Protein AF-Q6FVP1-F1 (afdb_monomer_lite)

Sequence (63 aa):
MRPQEYLGDKQSVCVFVGAMARGHDSFADEYVDDKIAISNYPLSASVACSKFCHGAEDAWAII

InterPro domains:
  IPR005304 Ribosomal biogenesis, methyltransferase, EMG1/NEP1 [PF03587] (8-57)
  IPR005304 Ribosomal biogenesis, methyltransferase, EMG1/NEP1 [PTHR12636] (8-63)
  IPR029026 tRNA (guanine-N1-)-methyltransferase, N-terminal [G3DSA:3.40.1280.10] (1-63)
  IPR029028 Alpha/beta knot methyltransferases [SSF75217] (4-62)

Organism: Candida glabrata (strain ATCC 2001 / BCRC 20586 / JCM 3761 / NBRC 0622 / NRRL Y-65 / CBS 138) (NCBI:txid284593)

Structure (mmCIF, N/CA/C/O backbone):
data_AF-Q6FVP1-F1
#
_entry.id   AF-Q6FVP1-F1
#
loop_
_atom_site.group_PDB
_atom_site.id
_atom_site.type_symbol
_atom_site.label_atom_id
_atom_site.label_alt_id
_atom_site.label_comp_id
_atom_site.label_asym_id
_atom_site.label_entity_id
_atom_site.label_seq_id
_atom_site.pdbx_PDB_ins_code
_atom_site.Cartn_x
_atom_site.Cartn_y
_atom_site.Cartn_z
_atom_site.occupancy
_atom_site.B_iso_or_equiv
_atom_site.auth_seq_id
_atom_site.auth_comp_id
_atom_site.auth_asym_id
_atom_site.auth_atom_id
_atom_site.pdbx_PDB_model_num
ATOM 1 N N . MET A 1 1 ? -8.399 10.059 -3.930 1.00 45.91 1 MET A N 1
ATOM 2 C CA . MET A 1 1 ? -9.357 8.938 -3.834 1.00 45.91 1 MET A CA 1
ATOM 3 C C . MET A 1 1 ? -8.910 8.080 -2.658 1.00 45.91 1 MET A C 1
ATOM 5 O O . MET A 1 1 ? -7.724 7.775 -2.611 1.00 45.91 1 MET A O 1
ATOM 9 N N . ARG A 1 2 ? -9.755 7.838 -1.643 1.00 49.00 2 ARG A N 1
ATOM 10 C CA . ARG A 1 2 ? -9.342 7.142 -0.407 1.00 49.00 2 ARG A CA 1
ATOM 11 C C . ARG A 1 2 ? -9.622 5.634 -0.543 1.00 49.00 2 ARG A C 1
ATOM 13 O O . ARG A 1 2 ? -10.750 5.295 -0.883 1.00 49.00 2 ARG A O 1
ATOM 20 N N . PRO A 1 3 ? -8.667 4.732 -0.236 1.00 54.53 3 PRO A N 1
ATOM 21 C CA . PRO A 1 3 ? -8.868 3.276 -0.341 1.00 54.53 3 PRO A CA 1
ATOM 22 C C . PRO A 1 3 ? -10.019 2.727 0.522 1.00 54.53 3 PRO A C 1
ATOM 24 O O . PRO A 1 3 ? -10.523 1.640 0.274 1.00 54.53 3 PRO A O 1
ATOM 27 N N . GLN A 1 4 ? -10.439 3.491 1.533 1.00 52.81 4 GLN A N 1
ATOM 28 C CA . GLN A 1 4 ? -11.490 3.135 2.490 1.00 52.81 4 GLN A CA 1
ATOM 29 C C . GLN A 1 4 ? -12.897 3.049 1.868 1.00 52.81 4 GLN A C 1
ATOM 31 O O . GLN A 1 4 ? -13.782 2.466 2.478 1.00 52.81 4 GLN A O 1
ATOM 36 N N . GLU A 1 5 ? -13.132 3.631 0.686 1.00 54.03 5 GLU A N 1
ATOM 37 C CA . GLU A 1 5 ? -14.489 3.750 0.120 1.00 54.03 5 GLU A CA 1
ATOM 38 C C . GLU A 1 5 ? -14.963 2.505 -0.657 1.00 54.03 5 GLU A C 1
ATOM 40 O O . GLU A 1 5 ? -16.154 2.399 -0.937 1.00 54.03 5 GLU A O 1
ATOM 45 N N . TYR A 1 6 ? -14.073 1.552 -0.972 1.00 55.94 6 TYR A N 1
ATOM 46 C CA . TYR A 1 6 ? -14.402 0.366 -1.788 1.00 55.94 6 TYR A CA 1
ATOM 47 C C . TYR A 1 6 ? -14.165 -0.980 -1.097 1.00 55.94 6 TYR A C 1
ATOM 49 O O . TYR A 1 6 ? -14.536 -2.017 -1.645 1.00 55.94 6 TYR A O 1
ATOM 57 N N . LEU A 1 7 ? -13.557 -0.992 0.089 1.00 64.62 7 LEU A N 1
ATOM 58 C CA . LEU A 1 7 ? -13.230 -2.231 0.783 1.00 64.62 7 LEU A CA 1
ATOM 59 C C . LEU A 1 7 ? -14.396 -2.663 1.678 1.00 64.62 7 LEU A C 1
ATOM 61 O O . LEU A 1 7 ? -14.764 -1.949 2.608 1.00 64.62 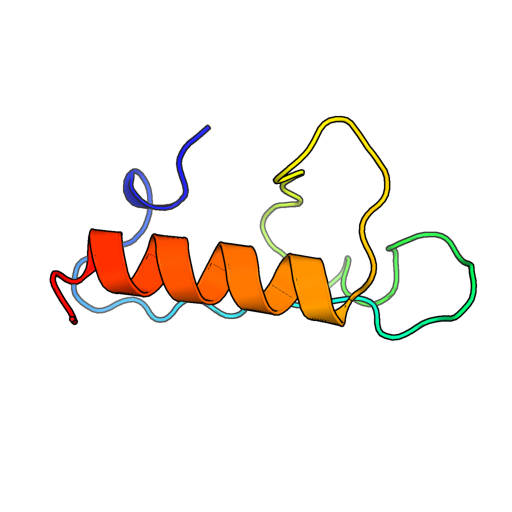7 LEU A O 1
ATOM 65 N N . GLY A 1 8 ? -14.977 -3.835 1.414 1.00 67.25 8 GLY A N 1
ATOM 66 C CA . GLY A 1 8 ? -15.962 -4.418 2.329 1.00 67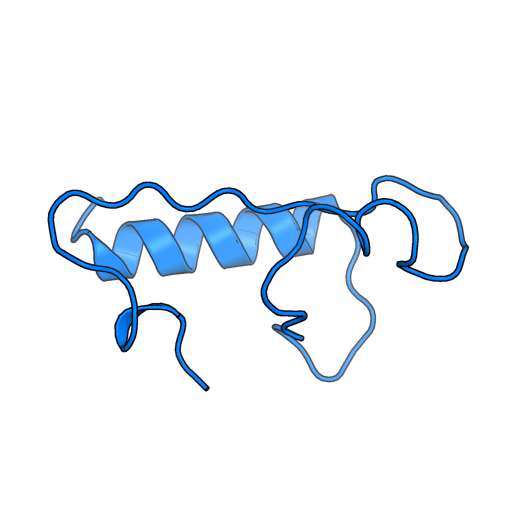.25 8 GLY A CA 1
ATOM 67 C C . GLY A 1 8 ? -15.321 -4.838 3.658 1.00 67.25 8 GLY A C 1
ATOM 68 O O . GLY A 1 8 ? -14.148 -5.201 3.685 1.00 67.25 8 GLY A O 1
ATOM 69 N N . ASP A 1 9 ? -16.098 -4.893 4.746 1.00 70.88 9 ASP A N 1
ATOM 70 C CA . ASP A 1 9 ? -15.612 -5.196 6.114 1.00 70.88 9 ASP A CA 1
ATOM 71 C C . ASP A 1 9 ? -14.794 -6.501 6.259 1.00 70.88 9 ASP A C 1
ATOM 73 O O . ASP A 1 9 ? -14.113 -6.707 7.261 1.00 70.88 9 ASP A O 1
ATOM 77 N N . LYS A 1 10 ? -14.874 -7.421 5.289 1.00 76.56 10 LYS A N 1
ATOM 78 C CA . LYS A 1 10 ? -14.165 -8.716 5.290 1.00 76.56 10 LYS A CA 1
ATOM 79 C C . LYS A 1 10 ? -13.166 -8.883 4.144 1.00 76.56 10 LYS A C 1
ATOM 81 O O . LYS A 1 10 ? -12.701 -9.995 3.904 1.00 76.56 10 LYS A O 1
ATOM 86 N N . GLN A 1 11 ? -12.869 -7.820 3.408 1.00 80.31 11 GLN A N 1
ATOM 87 C CA . GLN A 1 11 ? -11.958 -7.873 2.274 1.00 80.31 11 GLN A CA 1
ATOM 88 C C . GLN A 1 11 ? -10.553 -7.454 2.718 1.00 80.31 11 GLN A C 1
ATOM 90 O O . GLN A 1 11 ? -10.377 -6.449 3.400 1.00 80.31 11 GLN A O 1
ATOM 95 N N . SER A 1 12 ? -9.540 -8.242 2.359 1.00 81.94 12 SER A N 1
ATOM 96 C CA . SER A 1 12 ? -8.139 -7.902 2.627 1.00 81.94 12 SER A CA 1
ATOM 97 C C . SER A 1 12 ? -7.580 -7.005 1.526 1.00 81.94 12 SER A C 1
ATOM 99 O O . SER A 1 12 ? -7.919 -7.174 0.356 1.00 81.94 12 SER A O 1
ATOM 101 N N . VAL A 1 13 ? -6.688 -6.082 1.893 1.00 84.00 13 VAL A N 1
ATOM 102 C CA . VAL A 1 13 ? -5.953 -5.236 0.941 1.00 84.00 13 VAL A CA 1
ATOM 103 C C . VAL A 1 13 ? -4.568 -5.827 0.715 1.00 84.00 13 VAL A C 1
ATOM 105 O O . VAL A 1 13 ? -3.837 -6.069 1.674 1.00 84.00 13 VAL A O 1
ATOM 108 N N . CYS A 1 14 ? -4.188 -6.022 -0.546 1.00 86.06 14 CYS A N 1
ATOM 109 C CA . CYS A 1 14 ? -2.814 -6.325 -0.930 1.00 86.06 14 CYS A CA 1
ATOM 110 C C . CYS A 1 14 ? -2.201 -5.091 -1.595 1.00 86.06 14 CYS A C 1
ATOM 112 O O . CYS A 1 14 ? -2.778 -4.546 -2.534 1.00 86.06 14 CYS A O 1
ATOM 114 N N . VAL A 1 15 ? -1.041 -4.643 -1.108 1.00 85.56 15 VAL A N 1
ATOM 115 C CA . VAL A 1 15 ? -0.315 -3.509 -1.693 1.00 85.56 15 VAL A CA 1
ATOM 116 C C . VAL A 1 15 ? 0.991 -3.991 -2.290 1.00 85.56 15 VAL A C 1
ATOM 118 O O . VAL A 1 15 ? 1.853 -4.529 -1.596 1.00 85.56 15 VAL A O 1
ATOM 121 N N . PHE A 1 16 ? 1.150 -3.737 -3.582 1.00 84.50 16 PHE A N 1
ATOM 122 C CA . PHE A 1 16 ? 2.371 -4.017 -4.315 1.00 84.50 16 PHE A CA 1
ATOM 123 C C . PHE A 1 16 ? 3.254 -2.771 -4.333 1.00 84.50 16 PHE A C 1
ATOM 125 O O . PHE A 1 16 ? 2.918 -1.769 -4.960 1.00 84.50 16 PHE A O 1
ATOM 132 N N . VAL A 1 17 ? 4.396 -2.831 -3.646 1.00 84.25 17 VAL A N 1
ATOM 133 C CA . VAL A 1 17 ? 5.368 -1.731 -3.620 1.00 84.25 17 VAL A CA 1
ATOM 134 C C . VAL A 1 17 ? 6.597 -2.112 -4.435 1.00 84.25 17 VAL A C 1
ATOM 136 O O . VAL A 1 17 ? 7.259 -3.113 -4.159 1.00 84.25 17 VAL A O 1
ATOM 139 N N . GLY A 1 18 ? 6.912 -1.297 -5.443 1.00 82.50 18 GLY A N 1
ATOM 140 C CA . GLY A 1 18 ? 8.066 -1.501 -6.313 1.00 82.50 18 GLY A CA 1
ATOM 141 C C . GLY A 1 18 ? 9.385 -1.283 -5.571 1.00 82.50 18 GLY A C 1
ATOM 142 O O . GLY A 1 18 ? 9.845 -0.155 -5.421 1.00 82.50 18 GLY A O 1
ATOM 143 N N . ALA A 1 19 ? 10.042 -2.362 -5.143 1.00 79.44 19 ALA A N 1
ATOM 144 C CA . ALA A 1 19 ? 11.379 -2.330 -4.536 1.00 79.44 19 ALA A CA 1
ATOM 145 C C . ALA A 1 19 ? 12.507 -2.280 -5.593 1.00 79.44 19 ALA A C 1
ATOM 147 O O . ALA A 1 19 ? 13.530 -2.954 -5.470 1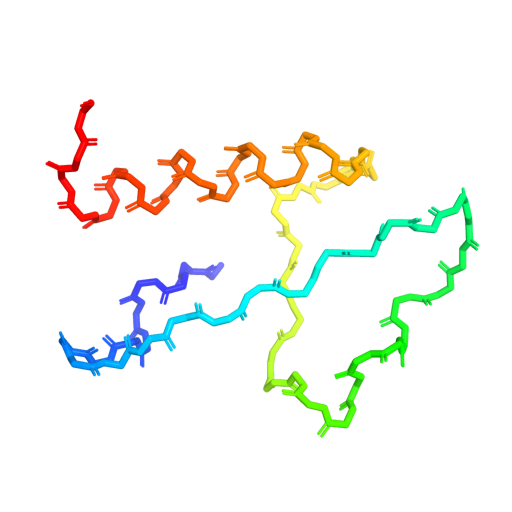.00 79.44 19 ALA A O 1
ATOM 148 N N . MET A 1 20 ? 12.306 -1.514 -6.667 1.00 80.62 20 MET A N 1
ATOM 149 C CA . MET A 1 20 ? 13.223 -1.416 -7.806 1.00 80.62 20 MET A CA 1
ATOM 150 C C . MET A 1 20 ? 13.987 -0.088 -7.785 1.00 80.62 20 MET A C 1
ATOM 152 O O . MET A 1 20 ? 13.448 0.943 -7.399 1.00 80.62 20 MET A O 1
ATOM 156 N N . ALA A 1 21 ? 15.248 -0.095 -8.230 1.00 71.56 21 ALA A N 1
ATOM 157 C CA . ALA A 1 21 ? 16.088 1.110 -8.245 1.00 71.56 21 ALA A CA 1
ATOM 158 C C . ALA A 1 21 ? 15.589 2.183 -9.232 1.00 71.56 21 ALA A C 1
ATOM 160 O O . ALA A 1 21 ? 15.753 3.377 -8.996 1.00 71.56 21 ALA A O 1
ATOM 161 N N . ARG A 1 22 ? 15.021 1.748 -10.360 1.00 65.88 22 ARG A N 1
ATOM 162 C CA . ARG A 1 22 ? 14.343 2.565 -11.374 1.00 65.88 22 ARG A CA 1
ATOM 163 C C . ARG A 1 22 ? 13.586 1.636 -12.315 1.00 65.88 22 ARG A C 1
ATOM 165 O O . ARG A 1 22 ? 14.068 0.542 -12.602 1.00 65.88 22 ARG A O 1
ATOM 172 N N . GLY A 1 23 ? 12.456 2.081 -12.837 1.00 74.44 23 GLY A N 1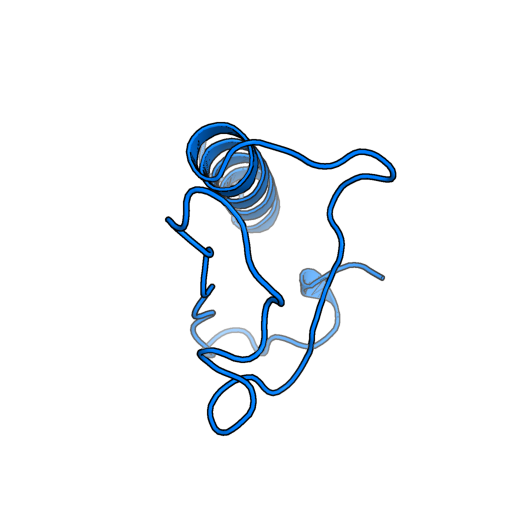
ATOM 173 C CA . GLY A 1 23 ? 11.650 1.290 -13.758 1.00 74.44 23 GLY A CA 1
ATOM 174 C C . GLY A 1 23 ? 10.238 1.836 -13.836 1.00 74.44 23 GLY A C 1
ATOM 175 O O . GLY A 1 23 ? 9.862 2.695 -13.043 1.00 74.44 23 GLY A O 1
ATOM 176 N N . HIS A 1 24 ? 9.481 1.363 -14.818 1.00 72.31 24 HIS A N 1
ATOM 177 C CA . HIS A 1 24 ? 8.046 1.599 -14.841 1.00 72.31 24 HIS A CA 1
ATOM 178 C C . HIS A 1 24 ? 7.370 0.619 -13.875 1.00 72.31 24 HIS A C 1
ATOM 180 O O . HIS A 1 24 ? 7.762 -0.549 -13.815 1.00 72.31 24 HIS A O 1
ATOM 186 N N . ASP A 1 25 ? 6.359 1.078 -13.140 1.00 70.94 25 ASP A N 1
ATOM 187 C CA . ASP A 1 25 ? 5.587 0.255 -12.204 1.00 70.94 25 ASP A CA 1
ATOM 188 C C . ASP A 1 25 ? 4.588 -0.643 -12.960 1.00 70.94 25 ASP A C 1
ATOM 190 O O . ASP A 1 25 ? 3.379 -0.524 -12.774 1.00 70.94 25 ASP A O 1
ATOM 194 N N . SER A 1 26 ? 5.087 -1.496 -13.866 1.00 72.62 26 SER A N 1
ATOM 195 C CA . SER A 1 26 ? 4.301 -2.485 -14.631 1.00 72.62 26 SER A CA 1
ATOM 196 C C . SER A 1 26 ? 4.435 -3.921 -14.117 1.00 72.62 26 SER A C 1
ATOM 198 O O . SER A 1 26 ? 3.950 -4.860 -14.741 1.00 72.62 26 SER A O 1
ATOM 200 N N . PHE A 1 27 ? 5.125 -4.124 -12.994 1.00 74.19 27 PHE A N 1
ATOM 201 C CA . PHE A 1 27 ? 5.460 -5.457 -12.480 1.00 74.19 27 PHE A CA 1
ATOM 202 C C . PHE A 1 27 ? 4.254 -6.245 -11.948 1.00 74.19 27 PHE A C 1
ATOM 204 O O . PHE A 1 27 ? 4.355 -7.455 -11.770 1.00 74.19 27 PHE A O 1
ATOM 211 N N . ALA A 1 28 ? 3.139 -5.569 -11.673 1.00 75.19 28 ALA A N 1
ATOM 212 C CA . ALA A 1 28 ? 1.947 -6.174 -11.094 1.00 75.19 28 ALA A CA 1
ATOM 213 C C . ALA A 1 28 ? 0.662 -5.797 -11.849 1.00 75.19 28 ALA A C 1
ATOM 215 O O . ALA A 1 28 ? -0.423 -5.979 -11.316 1.00 75.19 28 ALA A O 1
ATOM 216 N N . ASP A 1 29 ? 0.762 -5.312 -13.090 1.00 76.56 29 ASP A N 1
ATOM 217 C CA . ASP A 1 29 ? -0.395 -4.810 -13.855 1.00 76.56 29 ASP A CA 1
ATOM 218 C C . ASP A 1 29 ? -1.453 -5.879 -14.138 1.00 76.56 29 ASP A C 1
ATOM 220 O O . ASP A 1 29 ? -2.616 -5.551 -14.330 1.00 76.56 29 ASP A O 1
ATOM 224 N N . GLU A 1 30 ? -1.066 -7.155 -14.131 1.00 77.44 30 GLU A N 1
ATOM 225 C CA . GLU A 1 30 ? -1.987 -8.288 -14.290 1.00 77.44 30 GLU A CA 1
ATOM 226 C C . GLU A 1 30 ? -2.691 -8.689 -12.981 1.00 77.44 30 GLU A C 1
ATOM 228 O O . GLU A 1 30 ? -3.683 -9.413 -13.017 1.00 77.44 30 GLU A O 1
ATOM 233 N N . TYR A 1 31 ? -2.182 -8.239 -11.829 1.00 76.94 31 TYR A N 1
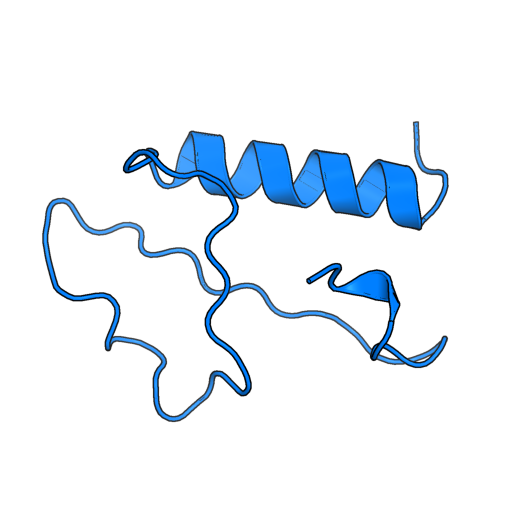ATOM 234 C CA . TYR A 1 31 ? -2.667 -8.612 -10.491 1.00 76.94 31 TYR A CA 1
ATOM 235 C C . TYR A 1 31 ? -3.276 -7.442 -9.715 1.00 76.94 31 TYR A C 1
ATOM 237 O O . TYR A 1 31 ? -3.903 -7.653 -8.680 1.00 76.94 31 TYR A O 1
ATOM 245 N N . VAL A 1 32 ? -3.028 -6.214 -10.163 1.00 78.94 32 VAL A N 1
ATOM 246 C CA . VAL A 1 32 ? -3.446 -4.984 -9.497 1.00 78.94 32 VAL A CA 1
ATOM 247 C C . VAL A 1 32 ? -4.746 -4.499 -10.117 1.00 78.94 32 VAL A C 1
ATOM 249 O O . VAL A 1 32 ? -4.793 -4.217 -11.310 1.00 78.94 32 VAL A O 1
ATOM 252 N N . ASP A 1 33 ? -5.775 -4.342 -9.286 1.00 79.81 33 ASP A N 1
ATOM 253 C CA . ASP A 1 33 ? -7.052 -3.762 -9.709 1.00 79.81 33 ASP A CA 1
ATOM 254 C C . ASP A 1 33 ? -6.929 -2.252 -9.973 1.00 79.81 33 ASP A C 1
ATOM 256 O O . ASP A 1 33 ? -7.465 -1.739 -10.951 1.00 79.81 33 ASP A O 1
ATOM 260 N N . ASP A 1 34 ? -6.187 -1.544 -9.113 1.00 80.06 34 ASP A N 1
ATOM 261 C CA . ASP A 1 34 ? -6.061 -0.086 -9.143 1.00 80.06 34 ASP A CA 1
ATOM 262 C C . ASP A 1 34 ? -4.643 0.395 -8.809 1.00 80.06 34 ASP A C 1
ATOM 264 O O . ASP A 1 34 ? -3.999 -0.070 -7.865 1.00 80.06 34 ASP A O 1
ATOM 268 N N . LYS A 1 35 ? -4.176 1.416 -9.540 1.00 80.69 35 LYS A N 1
ATOM 269 C CA . LYS A 1 35 ? -2.911 2.113 -9.255 1.00 80.69 35 LYS A CA 1
ATOM 270 C C . LYS A 1 35 ? -3.176 3.447 -8.569 1.00 80.69 35 LYS A C 1
ATOM 272 O O . LYS A 1 35 ? -3.765 4.354 -9.156 1.00 80.69 35 LYS A O 1
ATOM 277 N N . ILE A 1 36 ? -2.675 3.597 -7.345 1.00 80.69 36 ILE A N 1
ATOM 278 C CA . ILE A 1 36 ? -2.827 4.820 -6.548 1.00 80.69 36 ILE A CA 1
ATOM 279 C C . ILE A 1 36 ? -1.481 5.496 -6.274 1.00 80.69 36 ILE A C 1
ATOM 281 O O . ILE A 1 36 ? -0.500 4.853 -5.908 1.00 80.69 36 ILE A O 1
ATOM 285 N N . ALA A 1 37 ? -1.449 6.824 -6.401 1.00 82.56 37 ALA A N 1
ATOM 286 C CA . ALA A 1 37 ? -0.316 7.645 -5.988 1.00 82.56 37 ALA A CA 1
ATOM 287 C C . ALA A 1 37 ? -0.613 8.295 -4.629 1.00 82.56 37 ALA A C 1
ATOM 289 O O . ALA A 1 37 ? -1.542 9.090 -4.493 1.00 82.56 37 ALA A O 1
ATOM 290 N N . ILE A 1 38 ? 0.196 7.976 -3.619 1.00 83.62 38 ILE A N 1
ATOM 291 C CA . ILE A 1 38 ? 0.070 8.519 -2.252 1.00 83.62 38 ILE A CA 1
ATOM 292 C C . ILE A 1 38 ? 0.829 9.845 -2.053 1.00 83.62 38 ILE A C 1
ATOM 294 O O . ILE A 1 38 ? 0.845 10.414 -0.961 1.00 83.62 38 ILE A O 1
ATOM 298 N N . SER A 1 39 ? 1.519 10.329 -3.087 1.00 83.56 39 SER A N 1
ATOM 299 C CA . SER A 1 39 ? 2.240 11.599 -3.081 1.00 83.56 39 SER A CA 1
ATOM 300 C C . SER A 1 39 ? 2.428 12.120 -4.501 1.00 83.56 39 SER A C 1
ATOM 302 O O . SER A 1 39 ? 2.549 11.340 -5.440 1.00 83.56 39 SER A O 1
ATOM 304 N N . ASN A 1 40 ? 2.521 13.444 -4.638 1.00 84.88 40 ASN A N 1
ATOM 305 C CA . ASN A 1 40 ? 2.878 14.103 -5.897 1.00 84.88 40 ASN A CA 1
ATOM 306 C C . ASN A 1 40 ? 4.388 14.042 -6.201 1.00 84.88 40 ASN A C 1
ATOM 308 O O . ASN A 1 40 ? 4.825 14.564 -7.223 1.00 84.88 40 ASN A O 1
ATOM 312 N N . TYR A 1 41 ? 5.188 13.439 -5.317 1.00 86.12 41 TYR A N 1
ATOM 313 C CA . TYR A 1 41 ? 6.628 13.259 -5.484 1.00 86.12 41 TYR A CA 1
ATOM 314 C C . TYR A 1 41 ? 6.978 11.768 -5.480 1.00 86.12 41 TYR A C 1
ATOM 316 O O . TYR A 1 41 ? 6.336 11.006 -4.751 1.00 86.12 41 TYR A O 1
ATOM 324 N N . PRO A 1 42 ? 8.006 11.339 -6.238 1.00 83.00 42 PRO A N 1
ATOM 325 C CA . PRO A 1 42 ? 8.493 9.969 -6.166 1.00 83.00 42 PRO A CA 1
ATOM 326 C C . PRO A 1 42 ? 9.042 9.699 -4.762 1.00 83.00 42 PRO A C 1
ATOM 328 O O . PRO A 1 42 ? 9.885 10.439 -4.252 1.00 83.00 42 PRO A O 1
ATOM 331 N N . LEU A 1 43 ? 8.537 8.644 -4.129 1.00 84.38 43 LEU A N 1
ATOM 332 C CA . LEU A 1 43 ? 8.955 8.211 -2.799 1.00 84.38 43 LEU A CA 1
ATOM 333 C C . LEU A 1 43 ? 9.817 6.955 -2.913 1.00 84.38 43 LEU A C 1
ATOM 335 O O . LEU A 1 43 ? 9.665 6.171 -3.847 1.00 84.38 43 LEU A O 1
ATOM 339 N N . SER A 1 44 ? 10.695 6.733 -1.934 1.00 86.44 44 SER A N 1
ATOM 340 C CA . SER A 1 44 ? 11.326 5.422 -1.787 1.00 86.44 44 SER A CA 1
ATOM 341 C C . SER A 1 44 ? 10.272 4.373 -1.426 1.00 86.44 44 SER A C 1
ATOM 343 O O . SER A 1 44 ? 9.283 4.683 -0.756 1.00 86.44 44 SER A O 1
ATOM 345 N N . ALA A 1 45 ? 10.526 3.116 -1.795 1.00 84.75 45 ALA A N 1
ATOM 346 C CA . ALA A 1 45 ? 9.666 1.993 -1.426 1.00 84.75 45 ALA A CA 1
ATOM 347 C C . ALA A 1 45 ? 9.384 1.954 0.089 1.00 84.75 45 ALA A C 1
ATOM 349 O O . ALA A 1 45 ? 8.243 1.784 0.502 1.00 84.75 45 ALA A O 1
ATOM 350 N N . SER A 1 46 ? 10.399 2.207 0.924 1.00 86.88 46 SER A N 1
ATOM 351 C CA . SER A 1 46 ? 10.249 2.230 2.385 1.00 86.88 46 SER A CA 1
ATOM 352 C C . SER A 1 46 ? 9.289 3.314 2.879 1.00 86.88 46 SER A C 1
ATOM 354 O O . SER A 1 46 ? 8.404 3.025 3.677 1.00 86.88 46 SER A O 1
ATOM 356 N N . VAL A 1 47 ? 9.422 4.548 2.384 1.00 88.00 47 VAL A N 1
ATOM 357 C CA . VAL A 1 47 ? 8.550 5.662 2.785 1.00 88.00 47 VAL A CA 1
ATOM 358 C C . VAL A 1 47 ? 7.134 5.449 2.259 1.00 88.00 47 VAL A C 1
ATOM 360 O O . VAL A 1 47 ? 6.172 5.815 2.934 1.00 88.00 47 VAL A O 1
ATOM 363 N N . ALA A 1 48 ? 6.990 4.832 1.084 1.00 88.00 48 ALA A N 1
ATOM 364 C CA . ALA A 1 48 ? 5.686 4.467 0.558 1.00 88.00 48 ALA A CA 1
ATOM 365 C C . ALA A 1 48 ? 4.988 3.413 1.433 1.00 88.00 48 ALA A C 1
ATOM 367 O O . ALA A 1 48 ? 3.840 3.630 1.824 1.00 88.00 48 ALA A O 1
ATOM 368 N N . CYS A 1 49 ? 5.696 2.344 1.822 1.00 87.94 49 CYS A N 1
ATOM 369 C CA . CYS A 1 49 ? 5.185 1.340 2.758 1.00 87.94 49 CYS A CA 1
ATOM 370 C C . CYS A 1 49 ? 4.778 1.970 4.094 1.00 87.94 49 CYS A C 1
ATOM 372 O O . CYS A 1 49 ? 3.665 1.744 4.552 1.00 87.94 49 CYS A O 1
ATOM 374 N N . SER A 1 50 ? 5.637 2.797 4.702 1.00 89.94 50 SER A N 1
ATOM 375 C CA . SER A 1 50 ? 5.339 3.413 6.002 1.00 89.94 50 SER A CA 1
ATOM 376 C C . SER A 1 50 ? 4.106 4.314 5.960 1.00 89.94 50 SER A C 1
ATOM 378 O O . SER A 1 50 ? 3.276 4.249 6.859 1.00 89.94 50 SER A O 1
ATOM 380 N N . LYS A 1 51 ? 3.950 5.134 4.912 1.00 88.38 51 LYS A N 1
ATOM 381 C CA . LYS A 1 51 ? 2.759 5.983 4.751 1.00 88.38 51 LYS A CA 1
ATOM 382 C C . LYS A 1 51 ? 1.487 5.166 4.558 1.00 88.38 51 LYS A C 1
ATOM 384 O O . LYS A 1 51 ? 0.440 5.562 5.059 1.00 88.38 51 LYS A O 1
ATOM 389 N N . PHE A 1 52 ? 1.579 4.056 3.828 1.00 88.12 52 PHE A N 1
ATOM 390 C CA . PHE A 1 52 ? 0.450 3.153 3.663 1.00 88.12 52 PHE A CA 1
ATOM 391 C C . PHE A 1 52 ? 0.073 2.481 4.988 1.00 88.12 52 PHE A C 1
ATOM 393 O O . PHE A 1 52 ? -1.095 2.535 5.358 1.00 88.12 52 PHE A O 1
ATOM 400 N N . CYS A 1 53 ? 1.041 1.915 5.721 1.00 88.19 53 CYS A N 1
ATOM 401 C CA . CYS A 1 53 ? 0.787 1.289 7.021 1.00 88.19 53 CYS A CA 1
ATOM 402 C C . CYS A 1 53 ? 0.144 2.274 7.993 1.00 88.19 53 CYS A C 1
ATOM 404 O O . CYS A 1 53 ? -0.895 1.962 8.553 1.00 88.19 53 CYS A O 1
ATOM 406 N N . HIS A 1 54 ? 0.685 3.489 8.091 1.00 88.50 54 HIS A N 1
ATOM 407 C CA . HIS A 1 54 ? 0.119 4.521 8.953 1.00 88.50 54 HIS A CA 1
ATOM 408 C C . HIS A 1 54 ? -1.327 4.877 8.570 1.00 88.50 54 HIS A C 1
ATOM 410 O O . HIS A 1 54 ? -2.206 4.949 9.420 1.00 88.50 54 HIS A O 1
ATOM 416 N N . GLY A 1 55 ? -1.615 5.025 7.272 1.00 87.50 55 GLY A N 1
ATOM 417 C CA . GLY A 1 55 ? -2.985 5.263 6.810 1.00 87.50 55 GLY A CA 1
ATOM 418 C C . GLY A 1 55 ? -3.934 4.081 7.051 1.00 87.50 55 GLY A C 1
ATOM 419 O O . GLY A 1 55 ? -5.130 4.295 7.244 1.00 87.50 55 GL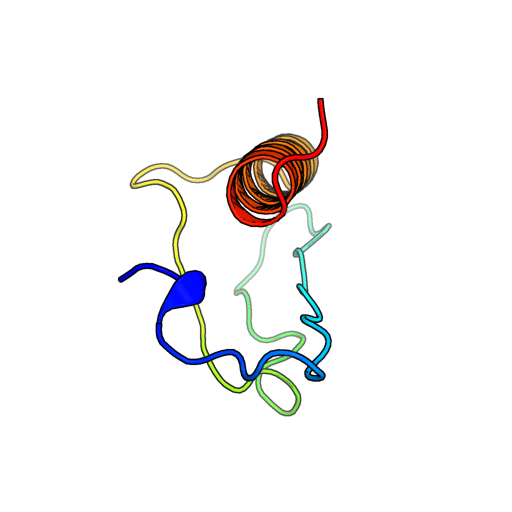Y A O 1
ATOM 420 N N . ALA A 1 56 ? -3.426 2.846 7.036 1.00 86.31 56 ALA A N 1
ATOM 421 C CA . ALA A 1 56 ? -4.197 1.644 7.350 1.00 86.31 56 ALA A CA 1
ATOM 422 C C . ALA A 1 56 ? -4.451 1.501 8.861 1.00 86.31 56 ALA A C 1
ATOM 424 O O . ALA A 1 56 ? -5.559 1.150 9.258 1.00 86.31 56 ALA A O 1
ATOM 425 N N . GLU A 1 57 ? -3.461 1.824 9.692 1.00 87.56 57 GLU A N 1
ATOM 426 C CA . GLU A 1 57 ? -3.577 1.913 11.151 1.00 87.56 57 GLU A CA 1
ATOM 427 C C . GLU A 1 57 ? -4.668 2.918 11.543 1.00 87.56 57 GLU A C 1
ATOM 429 O O . GLU A 1 57 ? -5.607 2.553 12.252 1.00 87.56 57 GLU A O 1
ATOM 434 N N . ASP A 1 58 ? -4.641 4.123 10.962 1.00 87.31 58 ASP A N 1
ATOM 435 C CA . ASP A 1 58 ? -5.678 5.143 11.158 1.00 87.31 58 ASP A CA 1
ATOM 436 C C . ASP A 1 58 ? -7.067 4.663 10.693 1.00 87.31 58 ASP A C 1
ATOM 438 O O . ASP A 1 58 ? -8.077 4.929 11.346 1.00 87.31 58 ASP A O 1
ATOM 442 N N . ALA A 1 59 ? -7.140 3.941 9.566 1.00 84.56 59 ALA A N 1
ATOM 443 C CA . ALA A 1 59 ? -8.394 3.408 9.025 1.00 84.56 59 ALA A CA 1
ATOM 444 C C . ALA A 1 59 ? -9.029 2.342 9.929 1.00 84.56 59 ALA A C 1
ATOM 446 O O . ALA A 1 59 ? -10.253 2.269 10.038 1.00 84.56 59 ALA A O 1
ATOM 447 N N . TRP A 1 60 ? -8.196 1.506 10.550 1.00 83.62 60 TRP A N 1
ATOM 448 C CA . TRP A 1 60 ? -8.614 0.403 11.415 1.00 83.62 60 TRP A CA 1
ATOM 449 C C . TRP A 1 60 ? -8.568 0.746 12.909 1.00 83.62 60 TRP A C 1
ATOM 451 O O . TRP A 1 60 ? -8.813 -0.132 13.734 1.00 83.62 60 TRP A O 1
ATOM 461 N N . ALA A 1 61 ? -8.307 2.012 13.256 1.00 84.81 61 ALA A N 1
ATOM 462 C CA . ALA A 1 61 ? -8.188 2.504 14.628 1.00 84.81 61 ALA A CA 1
ATOM 463 C C . ALA A 1 61 ? -7.151 1.733 15.475 1.00 84.81 61 ALA A C 1
ATOM 465 O O . ALA A 1 61 ? -7.373 1.457 16.656 1.00 84.81 61 ALA A O 1
ATOM 466 N N . ILE A 1 62 ? -6.020 1.383 14.858 1.00 80.88 62 ILE A N 1
ATOM 467 C CA . ILE A 1 62 ? -4.854 0.762 15.499 1.00 80.88 62 ILE A CA 1
ATOM 468 C C . ILE A 1 62 ? -3.851 1.878 15.841 1.00 80.88 62 ILE A C 1
ATOM 470 O O . ILE A 1 62 ? -3.588 2.727 14.995 1.00 80.88 62 ILE A O 1
ATOM 474 N N . ILE A 1 63 ? -3.327 1.891 17.077 1.00 79.12 63 ILE A N 1
ATOM 475 C CA . ILE A 1 63 ? -2.375 2.896 17.605 1.00 79.12 63 ILE A CA 1
ATOM 476 C C . ILE A 1 63 ? -1.019 2.246 17.872 1.00 79.12 63 ILE A C 1
ATOM 478 O O . ILE A 1 63 ? -1.022 1.155 18.489 1.00 79.12 63 ILE A O 1
#

Secondary structure (DSSP, 8-state):
--GGGT--TTPPP-------SS--S-TTTTT-S----S-SS---HHHHHHHHHHHHHHHHT--

pLDDT: mean 78.47, std 10.46, range [45.91, 89.94]

Foldseek 3Di:
DQPLPPADPPRDDDDDFDQDPDDDPPPCVVPDPDDDDPDPDDDHSVVVVVVVVVSVCVSVVHD

Radius of gyration: 12.63 Å; chains: 1; bounding box: 32×23×32 Å